Protein AF-A0A9Q3BYP8-F1 (afdb_monomer_lite)

Organism: NCBI:txid1389203

Secondary structure (DSSP, 8-state):
-----------PPPHHHHHHHHHHHHHHHHHHHHHHHHHHT-SS--HHHHHHHHHHHHHHHHHHHHH-TT-PPPHHHHHGGGHHHHHHHH-HHHHHHHTTSS---

Radius of gyration: 22.7 Å; chains: 1; bounding box: 80×38×46 Å

Structure (mmCIF, N/CA/C/O backbone):
data_AF-A0A9Q3BYP8-F1
#
_entry.id   AF-A0A9Q3BYP8-F1
#
loop_
_atom_site.group_PDB
_atom_site.id
_atom_site.type_symbol
_atom_site.label_atom_id
_atom_site.label_alt_id
_atom_site.label_comp_id
_atom_site.label_asym_id
_atom_site.label_entity_id
_atom_site.label_seq_id
_atom_site.pdbx_PDB_ins_code
_atom_site.Cartn_x
_atom_site.Cartn_y
_atom_site.Cartn_z
_atom_site.occupancy
_atom_site.B_iso_or_equiv
_atom_site.auth_seq_id
_atom_site.auth_comp_id
_atom_site.auth_asym_id
_atom_site.auth_atom_id
_atom_site.pdbx_PDB_model_num
ATOM 1 N N . MET A 1 1 ? -47.485 30.758 19.077 1.00 41.81 1 MET A N 1
ATOM 2 C CA . MET A 1 1 ? -46.817 29.520 19.543 1.00 41.81 1 MET A CA 1
ATOM 3 C C . MET A 1 1 ? -47.740 28.337 19.291 1.00 41.81 1 MET A C 1
ATOM 5 O O . MET A 1 1 ? -48.938 28.560 19.415 1.00 41.81 1 MET A O 1
ATOM 9 N N . PRO A 1 2 ? -47.245 27.105 19.087 1.00 54.25 2 PRO A N 1
ATOM 10 C CA . PRO A 1 2 ? -45.992 26.669 18.454 1.00 54.25 2 PRO A CA 1
ATOM 11 C C . PRO A 1 2 ? -46.278 25.716 17.260 1.00 54.25 2 PRO A C 1
ATOM 13 O O . PRO A 1 2 ? -47.356 25.135 17.188 1.00 54.25 2 PRO A O 1
ATOM 16 N N . ASN A 1 3 ? -45.334 25.521 16.329 1.00 38.41 3 ASN A N 1
ATOM 17 C CA . ASN A 1 3 ? -45.357 24.332 15.466 1.00 38.41 3 ASN A CA 1
ATOM 18 C C . ASN A 1 3 ? -44.137 23.472 15.778 1.00 38.41 3 ASN A C 1
ATOM 20 O O . ASN A 1 3 ? -43.020 23.966 15.933 1.00 38.41 3 ASN A O 1
ATOM 24 N N . SER A 1 4 ? -44.443 22.201 15.964 1.00 48.91 4 SER A N 1
ATOM 25 C CA . SER A 1 4 ? -43.685 21.198 16.678 1.00 48.91 4 SER A CA 1
ATOM 26 C C . SER A 1 4 ? -42.479 20.712 15.890 1.00 48.91 4 SER A C 1
ATOM 28 O O . SER A 1 4 ? -42.517 20.516 14.678 1.00 48.91 4 SER A O 1
ATOM 30 N N . SER A 1 5 ? -41.416 20.471 16.641 1.00 55.12 5 SER A N 1
ATOM 31 C CA . SER A 1 5 ? -40.182 19.808 16.260 1.00 55.12 5 SER A CA 1
ATOM 32 C C . SER A 1 5 ? -40.437 18.528 15.451 1.00 55.12 5 SER A C 1
ATOM 34 O O . SER A 1 5 ? -40.774 17.489 16.012 1.00 55.12 5 SER A O 1
ATOM 36 N N . GLN A 1 6 ? -40.207 18.567 14.139 1.00 50.28 6 GLN A N 1
ATOM 37 C CA . GLN A 1 6 ? -39.953 17.362 13.343 1.00 50.28 6 GLN A CA 1
ATOM 38 C C . GLN A 1 6 ? -38.500 16.942 13.598 1.00 50.28 6 GLN A C 1
ATOM 40 O O . GLN A 1 6 ? -37.599 17.188 12.800 1.00 50.28 6 GLN A O 1
ATOM 45 N N . GLN A 1 7 ? -38.246 16.360 14.770 1.00 50.50 7 GLN A N 1
ATOM 46 C CA . GLN A 1 7 ? -37.033 15.580 14.982 1.00 50.50 7 GLN A CA 1
ATOM 47 C C . GLN A 1 7 ? -37.224 14.262 14.230 1.00 50.50 7 GLN A C 1
ATOM 49 O O . GLN A 1 7 ? -37.945 13.381 14.693 1.00 50.50 7 GLN A O 1
ATOM 54 N N . HIS A 1 8 ? -36.607 14.137 13.053 1.00 48.06 8 HIS A N 1
ATOM 55 C CA . HIS A 1 8 ? -36.444 12.835 12.409 1.00 48.06 8 HIS A CA 1
ATOM 56 C C . HIS A 1 8 ? -35.747 11.891 13.406 1.00 48.06 8 HIS A C 1
ATOM 58 O O . HIS A 1 8 ? -34.651 12.220 13.872 1.00 48.06 8 HIS A O 1
ATOM 64 N N . PRO A 1 9 ? -36.345 10.743 13.772 1.00 53.31 9 PRO A N 1
ATOM 65 C CA . PRO A 1 9 ? -35.718 9.840 14.718 1.00 53.31 9 PRO A CA 1
ATOM 66 C C . PRO A 1 9 ? -34.480 9.223 14.067 1.00 53.31 9 PRO A C 1
ATOM 68 O O . PRO A 1 9 ? -34.575 8.514 13.066 1.00 53.31 9 PRO A O 1
ATOM 71 N N . TYR A 1 10 ? -33.310 9.499 14.641 1.00 53.22 10 TYR A N 1
ATOM 72 C CA . TYR A 1 10 ? -32.070 8.814 14.296 1.00 53.22 10 TYR A CA 1
ATOM 73 C C . TYR A 1 10 ? -32.231 7.324 14.628 1.00 53.22 10 TYR A C 1
ATOM 75 O O . TYR A 1 10 ? -32.173 6.919 15.792 1.00 53.22 10 TYR A O 1
ATOM 83 N N . GLN A 1 11 ? -32.481 6.504 13.609 1.00 61.44 11 GLN A N 1
ATOM 84 C CA . GLN A 1 11 ? -32.505 5.053 13.741 1.00 61.44 11 GLN A CA 1
ATOM 85 C C . GLN A 1 11 ? -31.061 4.566 13.833 1.00 61.44 11 GLN A C 1
ATOM 87 O O . GLN A 1 11 ? -30.285 4.695 12.887 1.00 61.44 11 GLN A O 1
ATOM 92 N N . LYS A 1 12 ? -30.677 4.036 15.000 1.00 56.38 12 LYS A N 1
ATOM 93 C CA . LYS A 1 12 ? -29.369 3.395 15.155 1.00 56.38 12 LYS A CA 1
ATOM 94 C C . LYS A 1 12 ? -29.302 2.204 14.189 1.00 56.38 12 LYS A C 1
ATOM 96 O O . LYS A 1 12 ? -30.230 1.393 14.212 1.00 56.38 12 LYS A O 1
ATOM 101 N N . PRO A 1 13 ? -28.238 2.079 13.377 1.00 61.41 13 PRO A N 1
ATOM 102 C CA . PRO A 1 13 ? -28.109 0.971 12.439 1.00 61.41 13 PRO A CA 1
ATOM 103 C C . PRO A 1 13 ? -28.185 -0.361 13.187 1.00 61.41 13 PRO A C 1
ATOM 105 O O . PRO A 1 13 ? -27.595 -0.519 14.263 1.00 61.41 13 PRO A O 1
ATOM 108 N N . ASN A 1 14 ? -28.943 -1.307 12.633 1.00 73.62 14 ASN A N 1
ATOM 109 C CA . ASN A 1 14 ? -29.118 -2.621 13.240 1.00 73.62 14 ASN A CA 1
ATOM 110 C C . ASN A 1 14 ? -27.780 -3.401 13.214 1.00 73.62 14 ASN A C 1
ATOM 112 O O . ASN A 1 14 ? -26.863 -3.110 12.439 1.00 73.62 14 ASN A O 1
ATOM 116 N N . GLN A 1 15 ? -27.607 -4.365 14.126 1.00 71.50 15 GLN A N 1
ATOM 117 C CA . GLN A 1 15 ? -26.333 -5.090 14.280 1.00 71.50 15 GLN A CA 1
ATOM 118 C C . GLN A 1 15 ? -25.910 -5.814 12.988 1.00 71.50 15 GLN A C 1
ATOM 120 O O . GLN A 1 15 ? -24.721 -5.885 12.677 1.00 71.50 15 GL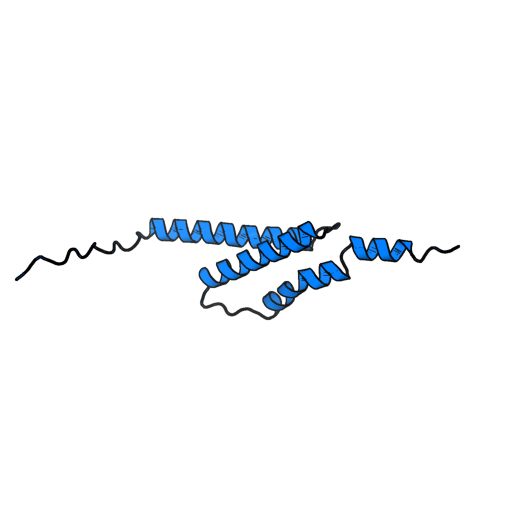N A O 1
ATOM 125 N N . THR A 1 16 ? -26.879 -6.285 12.203 1.00 74.25 16 THR A N 1
ATOM 126 C CA . THR A 1 16 ? -26.659 -6.968 10.926 1.00 74.25 16 THR A CA 1
ATOM 127 C C . THR A 1 16 ? -26.109 -6.027 9.849 1.00 74.25 16 THR A C 1
ATOM 129 O O . THR A 1 16 ? -25.128 -6.375 9.192 1.00 74.25 16 THR A O 1
ATOM 132 N N . GLU A 1 17 ? -26.652 -4.819 9.691 1.00 73.19 17 GLU A N 1
ATOM 133 C CA . GLU A 1 17 ? -26.140 -3.811 8.749 1.00 73.19 17 GLU A CA 1
ATOM 134 C C . GLU A 1 17 ? -24.731 -3.355 9.117 1.00 73.19 17 GLU A C 1
ATOM 136 O O . GLU A 1 17 ? -23.865 -3.284 8.244 1.00 73.19 17 GLU A O 1
ATOM 141 N N . ASN A 1 18 ? -24.469 -3.135 10.410 1.00 76.38 18 ASN A N 1
ATOM 142 C CA . ASN A 1 18 ? -23.125 -2.816 10.891 1.00 76.38 18 ASN A CA 1
ATOM 143 C C . ASN A 1 18 ? -22.131 -3.936 10.565 1.00 76.38 18 ASN A C 1
ATOM 145 O O . ASN A 1 18 ? -21.036 -3.660 10.079 1.00 76.38 18 ASN A O 1
ATOM 149 N N . SER A 1 19 ? -22.513 -5.201 10.777 1.00 78.50 19 SER A N 1
ATOM 150 C CA . SER A 1 19 ? -21.650 -6.342 10.450 1.00 78.50 19 SER A CA 1
ATOM 151 C C . SER A 1 19 ? -21.337 -6.416 8.953 1.00 78.50 19 SER A C 1
ATOM 153 O O . SER A 1 19 ? -20.177 -6.560 8.573 1.00 78.50 19 SER A O 1
ATOM 155 N N . ARG A 1 20 ? -22.340 -6.207 8.090 1.00 78.50 20 ARG A N 1
ATOM 156 C CA . ARG A 1 20 ? -22.177 -6.229 6.631 1.00 78.50 20 ARG A CA 1
ATOM 157 C C . ARG A 1 20 ? -21.306 -5.078 6.136 1.00 78.50 20 ARG A C 1
ATOM 159 O O . ARG A 1 20 ? -20.494 -5.272 5.231 1.00 78.50 20 ARG A O 1
ATOM 166 N N . PHE A 1 21 ? -21.458 -3.899 6.733 1.00 79.50 21 PHE A N 1
ATOM 167 C CA . PHE A 1 21 ? -20.603 -2.747 6.469 1.00 79.50 21 PHE A CA 1
ATOM 168 C C . PHE A 1 21 ? -19.142 -3.043 6.838 1.00 79.50 21 PHE A C 1
ATOM 170 O O . PHE A 1 21 ? -18.265 -2.889 5.990 1.00 79.50 21 PHE A O 1
ATOM 177 N N . ILE A 1 22 ? -18.889 -3.555 8.051 1.00 82.19 22 ILE A N 1
ATOM 178 C CA . ILE A 1 22 ? -17.544 -3.937 8.517 1.00 82.19 22 ILE A CA 1
ATOM 179 C C . ILE A 1 22 ? -16.922 -4.977 7.574 1.00 82.19 22 ILE A C 1
ATOM 181 O O . ILE A 1 22 ? -15.774 -4.817 7.165 1.00 82.19 22 ILE A O 1
ATOM 185 N N . SER A 1 23 ? -17.670 -6.015 7.182 1.00 86.25 23 SER A N 1
ATOM 186 C CA . SER A 1 23 ? -17.180 -7.050 6.262 1.00 86.25 23 SER A CA 1
ATOM 187 C C . SER A 1 23 ? -16.802 -6.489 4.890 1.00 86.25 23 SER A C 1
ATOM 189 O O . SER A 1 23 ? -15.781 -6.881 4.330 1.00 86.25 23 SER A O 1
ATOM 191 N N . ASN A 1 24 ? -17.595 -5.561 4.348 1.00 89.38 24 ASN A N 1
ATOM 192 C CA . ASN A 1 24 ? -17.309 -4.936 3.057 1.00 89.38 24 ASN A CA 1
ATOM 193 C C . ASN A 1 24 ? -16.053 -4.053 3.124 1.00 89.38 24 ASN A C 1
ATOM 195 O O . ASN A 1 24 ? -15.167 -4.151 2.276 1.00 89.38 24 ASN A O 1
ATOM 199 N N . GLU A 1 25 ? -15.932 -3.234 4.168 1.00 88.62 25 GLU A N 1
ATOM 200 C CA . GLU A 1 25 ? -14.755 -2.385 4.356 1.00 88.62 25 GLU A CA 1
ATOM 201 C C . GLU A 1 25 ? -13.485 -3.213 4.602 1.00 88.62 25 GLU A C 1
ATOM 203 O O . GLU A 1 25 ? -12.434 -2.895 4.045 1.00 88.62 25 GLU A O 1
ATOM 208 N N . LEU A 1 26 ? -13.583 -4.323 5.341 1.00 90.50 26 LEU A N 1
ATOM 209 C CA . LEU A 1 26 ? -12.474 -5.261 5.534 1.00 90.50 26 LEU A CA 1
ATOM 210 C C . LEU A 1 26 ? -12.055 -5.930 4.220 1.00 90.50 26 LEU A C 1
ATOM 212 O O . LEU A 1 26 ? -10.862 -6.062 3.944 1.00 90.50 26 LEU A O 1
ATOM 216 N N . PHE A 1 27 ? -13.021 -6.318 3.385 1.00 94.12 27 PHE A N 1
ATOM 217 C CA . PHE A 1 27 ? -12.742 -6.889 2.071 1.00 94.12 27 PHE A CA 1
ATOM 218 C C . PHE A 1 27 ? -12.005 -5.890 1.170 1.00 94.12 27 PHE A C 1
ATOM 220 O O . PHE A 1 27 ? -10.958 -6.222 0.618 1.00 94.12 27 PHE A O 1
ATOM 227 N N . LYS A 1 28 ? -12.490 -4.644 1.073 1.00 93.00 28 LYS A N 1
ATOM 228 C CA . LYS A 1 28 ? -11.829 -3.582 0.291 1.00 93.00 28 LYS A CA 1
ATOM 229 C C . LYS A 1 28 ? -10.425 -3.274 0.803 1.00 93.00 28 LYS A C 1
ATOM 231 O O . LYS A 1 28 ? -9.504 -3.111 0.006 1.00 93.00 28 LYS A O 1
ATOM 236 N N . ASN A 1 29 ? -10.260 -3.200 2.124 1.00 93.00 29 ASN A N 1
ATOM 237 C CA . ASN A 1 29 ? -8.961 -2.992 2.754 1.00 93.00 29 ASN A CA 1
ATOM 238 C C . ASN A 1 29 ? -7.977 -4.107 2.367 1.00 93.00 29 ASN A C 1
ATOM 240 O O . ASN A 1 29 ? -6.882 -3.822 1.883 1.00 93.00 29 ASN A O 1
ATOM 244 N N . THR A 1 30 ? -8.414 -5.361 2.497 1.00 92.00 30 THR A N 1
ATOM 245 C CA . THR A 1 30 ? -7.622 -6.547 2.145 1.00 92.00 30 THR A CA 1
ATOM 246 C C . THR A 1 30 ? -7.265 -6.562 0.660 1.00 92.00 30 THR A C 1
ATOM 248 O O . THR A 1 30 ? -6.115 -6.804 0.304 1.00 92.00 30 THR A O 1
ATOM 251 N N . PHE A 1 31 ? -8.224 -6.239 -0.212 1.00 95.94 31 PHE A N 1
ATOM 252 C CA . PHE A 1 31 ? -8.001 -6.131 -1.651 1.00 95.94 31 PHE A CA 1
ATOM 253 C C . PHE A 1 31 ? -6.907 -5.109 -1.978 1.00 95.94 31 PHE A C 1
ATOM 255 O O . PHE A 1 31 ? -5.963 -5.426 -2.693 1.00 95.94 31 PHE A O 1
ATOM 262 N N . HIS A 1 32 ? -6.990 -3.898 -1.422 1.00 94.62 32 HIS A N 1
ATOM 263 C CA . HIS A 1 32 ? -5.985 -2.863 -1.661 1.00 94.62 32 HIS A CA 1
ATOM 264 C C . HIS A 1 32 ? -4.594 -3.247 -1.149 1.00 94.62 32 HIS A C 1
ATOM 266 O O . HIS A 1 32 ? -3.608 -2.977 -1.833 1.00 94.62 32 HIS A O 1
ATOM 272 N N . LEU A 1 33 ? -4.512 -3.918 0.002 1.00 92.62 33 LEU A N 1
ATOM 273 C CA . LEU A 1 33 ? -3.248 -4.430 0.526 1.00 92.62 33 LEU A CA 1
ATOM 274 C C . LEU A 1 33 ? -2.622 -5.467 -0.415 1.00 92.62 33 LEU A C 1
ATOM 276 O O . LEU A 1 33 ? -1.458 -5.335 -0.787 1.00 92.62 33 LEU A O 1
ATOM 280 N N . ILE A 1 34 ? -3.395 -6.479 -0.819 1.00 92.00 34 ILE A N 1
ATOM 281 C CA . ILE A 1 34 ? -2.913 -7.551 -1.699 1.00 92.00 34 ILE A CA 1
ATOM 282 C C . ILE A 1 34 ? -2.493 -6.984 -3.056 1.00 92.00 34 ILE A C 1
ATOM 284 O O . ILE A 1 34 ? -1.425 -7.332 -3.549 1.00 92.00 34 ILE A O 1
ATOM 288 N N . SER A 1 35 ? -3.276 -6.073 -3.641 1.00 92.75 35 SER A N 1
ATOM 289 C CA . SER A 1 35 ? -2.926 -5.440 -4.918 1.00 92.75 35 SER A CA 1
ATOM 290 C C . SER A 1 35 ? -1.610 -4.667 -4.838 1.00 92.75 35 SER A C 1
ATOM 292 O O . SER A 1 35 ? -0.768 -4.818 -5.719 1.00 92.75 35 SER A O 1
ATOM 294 N N . ALA A 1 36 ? -1.390 -3.892 -3.770 1.00 89.06 36 ALA A N 1
ATOM 295 C CA . ALA A 1 36 ? -0.123 -3.191 -3.568 1.00 89.06 36 ALA A CA 1
ATOM 296 C C . ALA A 1 36 ? 1.054 -4.175 -3.420 1.00 89.06 36 ALA A C 1
ATOM 298 O O . ALA A 1 36 ? 2.087 -4.009 -4.062 1.00 89.06 36 ALA A O 1
ATOM 299 N N . ILE A 1 37 ? 0.894 -5.245 -2.637 1.00 88.75 37 ILE A N 1
ATOM 300 C CA . ILE A 1 37 ? 1.936 -6.271 -2.461 1.00 88.75 37 ILE A CA 1
ATOM 301 C C . ILE A 1 37 ? 2.243 -6.995 -3.779 1.00 88.75 37 ILE A C 1
ATOM 303 O O . ILE A 1 37 ? 3.407 -7.253 -4.076 1.00 88.75 37 ILE A O 1
ATOM 307 N N . ASN A 1 38 ? 1.229 -7.312 -4.583 1.00 90.25 38 ASN A N 1
ATOM 308 C CA . ASN A 1 38 ? 1.423 -7.963 -5.878 1.00 90.25 38 ASN A CA 1
ATOM 309 C C . ASN A 1 38 ? 2.214 -7.074 -6.839 1.00 90.25 38 ASN A C 1
ATOM 311 O O . ASN A 1 38 ? 3.132 -7.560 -7.497 1.00 90.25 38 ASN A O 1
ATOM 315 N N . ILE A 1 39 ? 1.908 -5.773 -6.879 1.00 87.25 39 ILE A N 1
ATOM 316 C CA . ILE A 1 39 ? 2.676 -4.820 -7.685 1.00 87.25 39 ILE A CA 1
ATOM 317 C C . ILE A 1 39 ? 4.117 -4.743 -7.176 1.00 87.25 39 ILE A C 1
ATOM 319 O O . ILE A 1 39 ? 5.037 -4.873 -7.970 1.00 87.25 39 ILE A O 1
ATOM 323 N N . ALA A 1 40 ? 4.335 -4.619 -5.864 1.00 81.31 40 ALA A N 1
ATOM 324 C CA . ALA A 1 40 ? 5.684 -4.542 -5.299 1.00 81.31 40 ALA A CA 1
ATOM 325 C C . ALA A 1 40 ? 6.541 -5.797 -5.559 1.00 81.31 40 ALA A C 1
ATOM 327 O O . ALA A 1 40 ? 7.760 -5.690 -5.641 1.00 81.31 40 ALA A O 1
ATOM 328 N N . ASN A 1 41 ? 5.917 -6.970 -5.704 1.00 83.69 41 ASN A N 1
ATOM 329 C CA . ASN A 1 41 ? 6.596 -8.228 -6.032 1.00 83.69 41 ASN A CA 1
ATOM 330 C C . ASN A 1 41 ? 6.652 -8.525 -7.542 1.00 83.69 41 ASN A C 1
ATOM 332 O O . ASN A 1 41 ? 7.080 -9.612 -7.940 1.00 83.69 41 ASN A O 1
ATOM 336 N N . SER A 1 42 ? 6.185 -7.611 -8.396 1.00 81.56 42 SER A N 1
ATOM 337 C CA . SE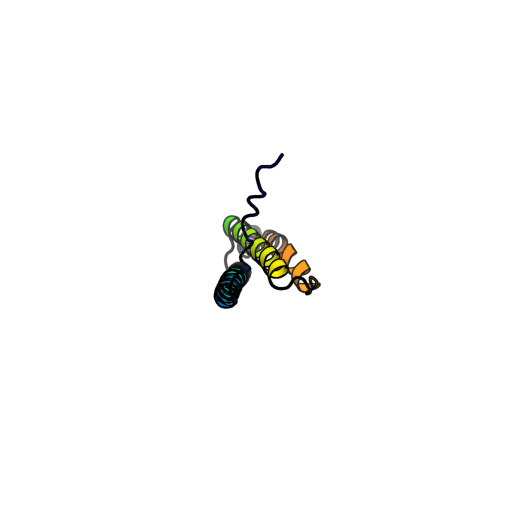R A 1 42 ? 6.180 -7.828 -9.841 1.00 8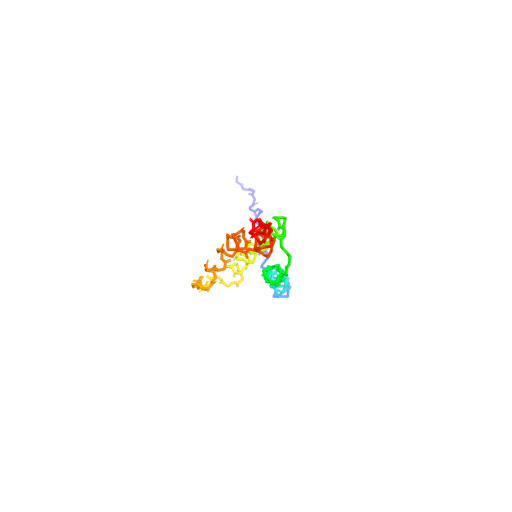1.56 42 SER A CA 1
ATOM 338 C C . SER A 1 42 ? 7.588 -7.698 -10.426 1.00 81.56 42 SER A C 1
ATOM 340 O O . SER A 1 42 ? 8.325 -6.758 -10.143 1.00 81.56 42 SER A O 1
ATOM 342 N N . TRP A 1 43 ? 7.955 -8.654 -11.283 1.00 73.06 43 TRP A N 1
ATOM 343 C CA . TRP A 1 43 ? 9.272 -8.733 -11.937 1.00 73.06 43 TRP A CA 1
ATOM 344 C C . TRP A 1 43 ? 9.512 -7.670 -13.010 1.00 73.06 43 TRP A C 1
ATOM 346 O O . TRP A 1 43 ? 10.641 -7.492 -13.453 1.00 73.06 43 TRP A O 1
ATOM 356 N N . LYS A 1 44 ? 8.458 -6.996 -13.465 1.00 75.44 44 LYS A N 1
ATOM 357 C CA . LYS A 1 44 ? 8.502 -5.835 -14.354 1.00 75.44 44 LYS A CA 1
ATOM 358 C C . LYS A 1 44 ? 7.486 -4.850 -13.805 1.00 75.44 44 LYS A C 1
ATOM 360 O O . LYS A 1 44 ? 6.367 -5.260 -13.519 1.00 75.44 44 LYS A O 1
ATOM 365 N N . ILE A 1 45 ? 7.904 -3.608 -13.600 1.00 80.31 45 ILE A N 1
ATOM 366 C CA . ILE A 1 45 ? 7.076 -2.557 -13.014 1.00 80.31 45 ILE A CA 1
ATOM 367 C C . ILE A 1 45 ? 7.234 -1.323 -13.885 1.00 80.31 45 ILE A C 1
ATOM 369 O O . ILE A 1 45 ? 8.330 -0.789 -14.009 1.00 80.31 45 ILE A O 1
ATOM 373 N N . SER A 1 46 ? 6.125 -0.891 -14.465 1.00 82.44 46 SER A N 1
ATOM 374 C CA . SER A 1 46 ? 5.990 0.350 -15.218 1.00 82.44 46 SER A CA 1
ATOM 375 C C . SER A 1 46 ? 5.635 1.522 -14.298 1.00 82.44 46 SER A C 1
ATOM 377 O O . SER A 1 46 ? 5.094 1.349 -13.203 1.00 82.44 46 SER A O 1
ATOM 379 N N . THR A 1 47 ? 5.831 2.757 -14.763 1.00 80.50 47 THR A N 1
ATOM 380 C CA . THR A 1 47 ? 5.421 3.969 -14.026 1.00 80.50 47 THR A CA 1
ATOM 381 C C . THR A 1 47 ? 3.920 3.989 -13.690 1.00 80.50 47 THR A C 1
ATOM 383 O O . THR A 1 47 ? 3.513 4.491 -12.637 1.00 80.50 47 THR A O 1
ATOM 386 N N . ALA A 1 48 ? 3.083 3.404 -14.554 1.00 84.31 48 ALA A N 1
ATOM 387 C CA . ALA A 1 48 ? 1.650 3.259 -14.303 1.00 84.31 48 ALA A CA 1
ATOM 388 C C . ALA A 1 48 ? 1.373 2.326 -13.110 1.00 84.31 48 ALA A C 1
ATOM 390 O O . ALA A 1 48 ? 0.514 2.623 -12.280 1.00 84.31 48 ALA A O 1
ATOM 391 N N . GLU A 1 49 ? 2.136 1.240 -12.976 1.00 83.38 49 GLU A N 1
ATOM 392 C CA . GLU A 1 49 ? 2.033 0.310 -11.849 1.00 83.38 49 GLU A CA 1
ATOM 393 C C . GLU A 1 49 ? 2.559 0.927 -10.551 1.00 83.38 49 GLU A C 1
ATOM 395 O O . GLU A 1 49 ? 1.940 0.745 -9.508 1.00 83.38 49 GLU A O 1
ATOM 400 N N . ILE A 1 50 ? 3.616 1.744 -10.598 1.00 82.44 50 ILE A N 1
ATOM 401 C CA . ILE A 1 50 ? 4.092 2.511 -9.428 1.00 82.44 50 ILE A CA 1
ATOM 402 C C . ILE A 1 50 ? 3.005 3.476 -8.926 1.00 82.44 50 ILE A C 1
ATOM 404 O O . ILE A 1 50 ? 2.755 3.599 -7.720 1.00 82.44 50 ILE A O 1
ATOM 408 N N . THR A 1 51 ? 2.307 4.135 -9.853 1.00 86.94 51 THR A N 1
ATOM 409 C CA . THR A 1 51 ? 1.171 5.009 -9.527 1.00 86.94 51 THR A CA 1
ATOM 410 C C . THR A 1 51 ? 0.024 4.201 -8.912 1.00 86.94 51 THR A C 1
ATOM 412 O O . THR A 1 51 ? -0.499 4.561 -7.856 1.00 86.94 51 THR A O 1
ATOM 415 N N . ALA A 1 52 ? -0.313 3.053 -9.510 1.00 88.56 52 ALA A N 1
ATOM 416 C CA . ALA A 1 52 ? -1.349 2.155 -9.004 1.00 88.56 52 ALA A CA 1
ATOM 417 C C . ALA A 1 52 ? -1.009 1.578 -7.618 1.00 88.56 52 ALA A C 1
ATOM 419 O O . ALA A 1 52 ? -1.891 1.466 -6.764 1.00 88.56 52 ALA A O 1
ATOM 420 N N . PHE A 1 53 ? 0.264 1.262 -7.361 1.00 88.75 53 PHE A N 1
ATOM 421 C CA . PHE A 1 53 ? 0.751 0.862 -6.044 1.00 88.75 53 PHE A CA 1
ATOM 422 C C . PHE A 1 53 ? 0.469 1.959 -5.020 1.00 88.75 53 PHE A C 1
ATOM 424 O O . PHE A 1 53 ? -0.131 1.685 -3.982 1.00 88.75 53 PHE A O 1
ATOM 431 N N . SER A 1 54 ? 0.850 3.200 -5.329 1.00 87.69 54 SER A N 1
ATOM 432 C CA . SER A 1 54 ? 0.693 4.343 -4.423 1.00 87.69 54 SER A CA 1
ATOM 433 C C . SER A 1 54 ? -0.780 4.583 -4.080 1.00 87.69 54 SER A C 1
ATOM 435 O O . SER A 1 54 ? -1.139 4.775 -2.914 1.00 87.69 54 SER A O 1
ATOM 437 N N . ASP A 1 55 ? -1.658 4.473 -5.077 1.00 92.06 55 ASP A N 1
ATOM 438 C CA . ASP A 1 55 ? -3.105 4.583 -4.906 1.00 92.06 55 ASP A CA 1
ATOM 439 C C . ASP A 1 55 ? -3.688 3.465 -4.035 1.00 92.06 55 ASP A C 1
ATOM 441 O O . ASP A 1 55 ? -4.500 3.723 -3.137 1.00 92.06 55 ASP A O 1
ATOM 445 N N . HIS A 1 56 ? -3.299 2.214 -4.289 1.00 92.00 56 HIS A N 1
ATOM 446 C CA . HIS A 1 56 ? -3.739 1.071 -3.493 1.00 92.00 56 HIS A CA 1
ATOM 447 C C . HIS A 1 56 ? -3.233 1.160 -2.054 1.00 92.00 56 HIS A C 1
ATOM 449 O O . HIS A 1 56 ? -4.019 0.992 -1.120 1.00 92.00 56 HIS A O 1
ATOM 455 N N . TRP A 1 57 ? -1.965 1.518 -1.866 1.00 89.38 57 TRP A N 1
ATOM 456 C CA . TRP A 1 57 ? -1.355 1.683 -0.555 1.00 89.38 57 TRP A CA 1
ATOM 457 C C . TRP A 1 57 ? -2.054 2.775 0.263 1.00 89.38 57 TRP A C 1
ATOM 459 O O . TRP A 1 57 ? -2.471 2.538 1.400 1.00 89.38 57 TRP A O 1
ATOM 469 N N . ARG A 1 58 ? -2.314 3.940 -0.344 1.00 89.94 58 ARG A N 1
ATOM 470 C CA . ARG A 1 58 ? -3.057 5.036 0.296 1.00 89.94 58 ARG A CA 1
ATOM 471 C C . ARG A 1 58 ? -4.470 4.614 0.707 1.00 89.94 58 ARG A C 1
ATOM 473 O O . ARG A 1 58 ? -4.904 4.896 1.827 1.00 89.94 58 ARG A O 1
ATOM 480 N N . LYS A 1 59 ? -5.209 3.932 -0.176 1.00 91.44 59 LYS A N 1
ATOM 481 C CA . LYS A 1 59 ? -6.576 3.453 0.114 1.00 91.44 59 LYS A CA 1
ATOM 482 C C . LYS A 1 59 ? -6.587 2.399 1.224 1.00 91.44 59 LYS A C 1
ATOM 484 O O . LYS A 1 59 ? -7.479 2.427 2.080 1.00 91.44 59 LYS A O 1
ATOM 489 N N . PHE A 1 60 ? -5.592 1.513 1.253 1.00 91.62 60 PHE A N 1
ATOM 490 C CA . PHE A 1 60 ? -5.378 0.578 2.355 1.00 91.62 60 PHE A CA 1
ATOM 491 C C . PHE A 1 60 ? -5.162 1.326 3.676 1.00 91.62 60 PHE A C 1
ATOM 493 O O . PHE A 1 60 ? -5.894 1.076 4.627 1.00 91.62 60 PHE A O 1
ATOM 500 N N . GLN A 1 61 ? -4.249 2.297 3.740 1.00 88.56 61 GLN A N 1
ATOM 501 C CA . GLN A 1 61 ? -3.966 3.019 4.985 1.00 88.56 61 GLN A CA 1
ATOM 502 C C . GLN A 1 61 ? -5.183 3.772 5.540 1.00 88.56 61 GLN A C 1
ATOM 504 O O . GLN A 1 61 ? -5.493 3.655 6.728 1.00 88.56 61 GLN A O 1
ATOM 509 N N . ILE A 1 62 ? -5.918 4.484 4.678 1.00 89.12 62 ILE A N 1
ATOM 510 C CA . ILE A 1 62 ? -7.124 5.226 5.079 1.00 89.12 62 ILE A CA 1
ATOM 511 C C . ILE A 1 62 ? -8.195 4.272 5.623 1.00 89.12 62 ILE A C 1
ATOM 513 O O . ILE A 1 62 ? -8.802 4.543 6.660 1.00 89.12 62 ILE A O 1
ATOM 517 N N . SER A 1 63 ? -8.448 3.155 4.934 1.00 87.75 63 SER A N 1
ATOM 518 C CA . SER A 1 63 ? -9.440 2.168 5.386 1.00 87.75 63 SER A CA 1
ATOM 519 C C . SER A 1 63 ? -8.984 1.431 6.649 1.00 87.75 63 SER A C 1
ATOM 521 O O . SER A 1 63 ? -9.792 1.212 7.547 1.00 87.75 63 SER A O 1
ATOM 523 N N . ASN A 1 64 ? -7.689 1.144 6.782 1.00 87.69 64 ASN A N 1
ATOM 524 C CA . ASN A 1 64 ? -7.112 0.490 7.953 1.00 87.69 64 ASN A CA 1
ATOM 525 C C . ASN A 1 64 ? -7.261 1.356 9.214 1.00 87.69 64 ASN A C 1
ATOM 527 O O . ASN A 1 64 ? -7.634 0.850 10.269 1.00 87.69 64 ASN A O 1
ATOM 531 N N . GLN A 1 65 ? -7.053 2.673 9.103 1.00 86.38 65 GLN A N 1
ATOM 532 C CA . GLN A 1 65 ? -7.261 3.602 10.218 1.00 86.38 65 GLN A CA 1
ATOM 533 C C . GLN A 1 65 ? -8.741 3.706 10.623 1.00 86.38 65 GLN A C 1
ATOM 535 O O . GLN A 1 65 ? -9.046 3.842 11.806 1.00 86.38 65 GLN A O 1
ATOM 540 N N . LYS A 1 66 ? -9.669 3.612 9.661 1.00 84.25 66 LYS A N 1
ATOM 541 C CA . LYS A 1 66 ? -11.117 3.602 9.937 1.00 84.25 66 LYS A CA 1
ATOM 542 C C . LYS A 1 66 ? -11.572 2.308 10.615 1.00 84.25 66 LYS A C 1
ATOM 544 O O . LYS A 1 66 ? -12.382 2.367 11.535 1.00 84.25 66 LYS A O 1
ATOM 549 N N . LEU A 1 67 ? -11.057 1.161 10.169 1.00 84.69 67 LEU A N 1
ATOM 550 C CA . LEU A 1 67 ? -11.379 -0.159 10.723 1.00 84.69 67 LEU A CA 1
ATOM 551 C C . LEU A 1 67 ? -10.744 -0.375 12.104 1.00 84.69 67 LEU A C 1
ATOM 553 O O . LEU A 1 67 ? -11.375 -0.939 12.996 1.00 84.69 67 LEU A O 1
ATOM 557 N N . PHE A 1 68 ? -9.516 0.112 12.298 1.00 85.12 68 PHE A N 1
ATOM 558 C CA . PHE A 1 68 ? -8.724 -0.105 13.509 1.00 85.12 68 PHE A CA 1
ATOM 559 C C . PHE A 1 68 ? -8.191 1.218 14.087 1.00 85.12 68 PHE A C 1
ATOM 561 O O . PHE A 1 68 ? -6.979 1.411 14.192 1.00 85.12 68 PHE A O 1
ATOM 568 N N . PRO A 1 69 ? -9.063 2.133 14.545 1.00 82.56 69 PRO A N 1
ATOM 569 C CA . PRO A 1 69 ? -8.667 3.483 14.968 1.00 82.56 69 PRO A CA 1
ATOM 570 C C . PRO A 1 69 ? -7.751 3.511 16.198 1.00 82.56 69 PRO A C 1
ATOM 572 O O . PRO A 1 69 ? -7.043 4.485 16.435 1.00 82.56 69 PRO A O 1
ATOM 575 N N . LYS A 1 70 ? -7.749 2.438 16.996 1.00 82.06 70 LYS A N 1
ATOM 576 C CA . LYS A 1 70 ? -6.871 2.291 18.168 1.00 82.06 70 LYS A CA 1
ATOM 577 C C . LYS A 1 70 ? -5.468 1.799 17.803 1.00 82.06 70 LYS A C 1
ATOM 579 O O . LYS A 1 70 ? -4.575 1.827 18.648 1.00 82.06 70 LYS A O 1
ATOM 584 N N . GLN A 1 71 ? -5.271 1.319 16.577 1.00 76.12 71 GLN A N 1
ATOM 585 C CA . GLN A 1 71 ? -4.002 0.766 16.139 1.00 76.12 71 GLN A CA 1
ATOM 586 C C . GLN A 1 71 ? -3.119 1.884 15.585 1.00 76.12 71 GLN A C 1
ATOM 588 O O . GLN A 1 71 ? -3.434 2.513 14.578 1.00 76.12 71 GLN A O 1
ATOM 593 N N . LYS A 1 72 ? -1.990 2.139 16.251 1.00 72.94 72 LYS A N 1
ATOM 594 C CA . LYS A 1 72 ? -1.002 3.111 15.771 1.00 72.94 72 LYS A CA 1
ATOM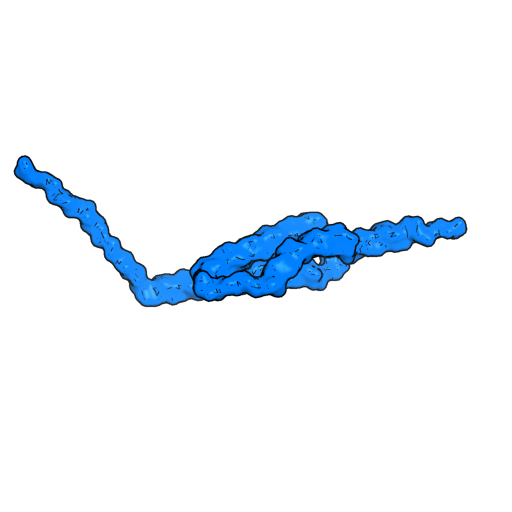 595 C C . LYS A 1 72 ? -0.274 2.564 14.543 1.00 72.94 72 LYS A C 1
ATOM 597 O O . LYS A 1 72 ? -0.021 1.358 14.454 1.00 72.94 72 LYS A O 1
ATOM 602 N N . SER A 1 73 ? 0.088 3.456 13.620 1.00 65.75 73 SER A N 1
ATOM 603 C CA . SER A 1 73 ? 0.974 3.099 12.512 1.00 65.75 73 SER A CA 1
ATOM 604 C C . SER A 1 73 ? 2.302 2.592 13.078 1.00 65.75 73 SER A C 1
ATOM 606 O O . SER A 1 73 ? 2.884 3.219 13.965 1.00 65.75 73 SER A O 1
ATOM 608 N N . LYS A 1 74 ? 2.738 1.413 12.629 1.00 70.88 74 LYS A N 1
ATOM 609 C CA . LYS A 1 74 ? 4.010 0.810 13.038 1.00 70.88 74 LYS A CA 1
ATOM 610 C C . LYS A 1 74 ? 5.105 1.254 12.062 1.00 70.88 74 LYS A C 1
ATOM 612 O O . LYS A 1 74 ? 4.779 1.508 10.903 1.00 70.88 74 LYS A O 1
ATOM 617 N N . PRO A 1 75 ? 6.387 1.262 12.468 1.00 62.22 75 PRO A N 1
ATOM 618 C CA . PRO A 1 75 ? 7.500 1.640 11.592 1.00 62.22 75 PRO A CA 1
ATOM 619 C C . PRO A 1 75 ? 7.490 0.930 10.230 1.00 62.22 75 PRO A C 1
ATOM 621 O O . PRO A 1 75 ? 7.743 1.554 9.209 1.00 62.22 75 PRO A O 1
ATOM 624 N N . ASN A 1 76 ? 7.085 -0.342 10.186 1.00 63.94 76 ASN A N 1
ATOM 625 C CA . ASN A 1 76 ? 6.996 -1.107 8.937 1.00 63.94 76 ASN A CA 1
ATOM 626 C C . ASN A 1 76 ? 5.932 -0.566 7.958 1.00 63.94 76 ASN A C 1
ATOM 628 O O . ASN A 1 76 ? 6.110 -0.671 6.746 1.00 63.94 76 ASN A O 1
ATOM 632 N N . HIS A 1 77 ? 4.838 0.026 8.456 1.00 60.31 77 HIS A N 1
ATOM 633 C CA . HIS A 1 77 ? 3.832 0.668 7.599 1.00 60.31 77 HIS A CA 1
ATOM 634 C C . HIS A 1 77 ? 4.368 1.960 6.980 1.00 60.31 77 HIS A C 1
ATOM 636 O O . HIS A 1 77 ? 4.089 2.218 5.817 1.00 60.31 77 HIS A O 1
ATOM 642 N N . HIS A 1 78 ? 5.165 2.716 7.741 1.00 68.50 78 HIS A N 1
ATOM 643 C CA . HIS A 1 78 ? 5.849 3.914 7.257 1.00 68.50 78 HIS A CA 1
ATOM 644 C C . HIS A 1 78 ? 6.958 3.558 6.258 1.00 68.50 78 HIS A C 1
ATOM 646 O O . HIS A 1 78 ? 7.093 4.197 5.228 1.00 68.50 78 HIS A O 1
ATOM 652 N N . TYR A 1 79 ? 7.727 2.494 6.506 1.00 63.19 79 TYR A N 1
ATOM 653 C CA . TYR A 1 79 ? 8.758 2.039 5.568 1.00 63.19 79 TYR A CA 1
ATOM 654 C C . TYR A 1 79 ? 8.172 1.676 4.197 1.00 63.19 79 TYR A C 1
ATOM 656 O O . TYR A 1 79 ? 8.720 2.037 3.163 1.00 63.19 79 TYR A O 1
ATOM 664 N N . SER A 1 80 ? 7.005 1.033 4.191 1.00 66.19 80 SER A N 1
ATOM 665 C CA . SER A 1 80 ? 6.313 0.645 2.959 1.00 66.19 80 SER A CA 1
ATOM 666 C C . SER A 1 80 ? 5.789 1.842 2.146 1.00 66.19 80 SER A C 1
ATOM 668 O O . SER A 1 80 ? 5.519 1.685 0.958 1.00 66.19 80 SER A O 1
ATOM 670 N N . GLU A 1 81 ? 5.674 3.038 2.739 1.00 70.94 81 GLU A N 1
ATOM 671 C CA . GLU A 1 81 ? 5.358 4.276 2.003 1.00 70.94 81 GLU A CA 1
ATOM 672 C C . GLU A 1 81 ? 6.509 4.726 1.094 1.00 70.94 81 GLU A C 1
ATOM 674 O O . GLU A 1 81 ? 6.253 5.422 0.118 1.00 70.94 81 GLU A O 1
ATOM 679 N N . HIS A 1 82 ? 7.744 4.283 1.358 1.00 75.81 82 HIS A N 1
ATOM 680 C CA . HIS A 1 82 ? 8.910 4.546 0.507 1.00 75.81 82 HIS A CA 1
ATOM 681 C C . HIS A 1 82 ? 9.085 3.520 -0.617 1.00 75.81 82 HIS A C 1
ATOM 683 O O . HIS A 1 82 ? 9.919 3.708 -1.502 1.00 75.81 82 HIS A O 1
ATOM 689 N N . ASN A 1 83 ? 8.289 2.447 -0.639 1.00 71.00 83 ASN A N 1
ATOM 690 C CA . ASN A 1 83 ? 8.345 1.457 -1.714 1.00 71.00 83 ASN A CA 1
ATOM 691 C C . ASN A 1 83 ? 8.187 2.059 -3.126 1.00 71.00 83 ASN A C 1
ATOM 693 O O . ASN A 1 83 ? 8.908 1.603 -4.004 1.00 71.00 83 ASN A O 1
ATOM 697 N N . PRO A 1 84 ? 7.341 3.075 -3.398 1.00 69.88 84 PRO A N 1
ATOM 698 C CA . PRO A 1 84 ? 7.275 3.693 -4.722 1.00 69.88 84 PRO A CA 1
ATOM 699 C C . PRO A 1 84 ? 8.597 4.342 -5.144 1.00 69.88 84 PRO A C 1
ATOM 701 O O . PRO A 1 84 ? 8.989 4.214 -6.300 1.00 69.88 84 PRO A O 1
ATOM 704 N N . GLU A 1 85 ? 9.300 5.010 -4.224 1.00 71.19 85 GLU A N 1
ATOM 705 C CA . GLU A 1 85 ? 10.612 5.620 -4.486 1.00 71.19 85 GLU A CA 1
ATOM 706 C C . GLU A 1 85 ? 11.672 4.541 -4.725 1.00 71.19 85 GLU A C 1
ATOM 708 O O . GLU A 1 85 ? 12.447 4.627 -5.674 1.00 71.19 85 GLU A O 1
ATOM 713 N N . LEU A 1 86 ? 11.663 3.474 -3.921 1.00 68.50 86 LEU A N 1
ATOM 714 C CA . LEU A 1 86 ? 12.577 2.342 -4.084 1.00 68.50 86 LEU A CA 1
ATOM 715 C C . LEU A 1 86 ? 12.340 1.598 -5.404 1.00 68.50 86 LEU A C 1
ATOM 717 O O . LEU A 1 86 ? 13.297 1.293 -6.110 1.00 68.50 86 LEU A O 1
ATOM 721 N N . LEU A 1 87 ? 11.080 1.358 -5.772 1.00 65.69 87 LEU A N 1
ATOM 722 C CA . LEU A 1 87 ? 10.697 0.777 -7.060 1.00 65.69 87 LEU A CA 1
ATOM 723 C C . LEU A 1 87 ? 11.018 1.717 -8.226 1.00 65.69 87 LEU A C 1
ATOM 725 O O . LEU A 1 87 ? 11.347 1.247 -9.309 1.00 65.69 87 LEU A O 1
ATOM 729 N N . SER A 1 88 ? 10.955 3.031 -8.013 1.00 62.56 88 SER A N 1
ATOM 730 C CA . SER A 1 88 ? 11.327 4.006 -9.037 1.00 62.56 88 SER A CA 1
ATOM 731 C C . SER A 1 88 ? 12.827 4.056 -9.261 1.00 62.56 88 SER A C 1
ATOM 733 O O . SER A 1 88 ? 13.205 4.240 -10.398 1.00 62.56 88 SER A O 1
ATOM 735 N N . CYS A 1 89 ? 13.670 3.895 -8.239 1.00 64.19 89 CYS A N 1
ATOM 736 C CA . CYS A 1 89 ? 15.131 3.963 -8.387 1.00 64.19 89 CYS A CA 1
ATOM 737 C C . CYS A 1 89 ? 15.791 2.609 -8.699 1.00 64.19 89 CYS A C 1
ATOM 739 O O . CYS A 1 89 ? 16.871 2.566 -9.279 1.00 64.19 89 CYS A O 1
ATOM 741 N N . TRP A 1 90 ? 15.177 1.502 -8.273 1.00 63.88 90 TRP A N 1
ATOM 742 C CA . TRP A 1 90 ? 15.770 0.155 -8.320 1.00 63.88 90 TRP A CA 1
ATOM 743 C C . TRP A 1 90 ? 14.820 -0.891 -8.898 1.00 63.88 90 TRP A C 1
ATOM 745 O O . TRP A 1 90 ? 15.063 -2.094 -8.789 1.00 63.88 90 TRP A O 1
ATOM 755 N N . GLY A 1 91 ? 13.714 -0.442 -9.492 1.00 61.03 91 GLY A N 1
ATOM 756 C CA . GLY A 1 91 ? 12.781 -1.319 -10.170 1.00 61.03 91 GLY A CA 1
ATOM 757 C C . GLY A 1 91 ? 13.468 -2.093 -11.298 1.00 61.03 91 GLY A C 1
ATOM 758 O O . GLY A 1 91 ? 14.450 -1.626 -11.884 1.00 61.03 91 GLY A O 1
ATOM 759 N N . PRO A 1 92 ? 12.942 -3.274 -11.641 1.00 54.94 92 PRO A N 1
ATOM 760 C CA . PRO A 1 92 ? 13.562 -4.170 -12.614 1.00 54.94 92 PRO A CA 1
ATOM 761 C C . PRO A 1 92 ? 13.758 -3.545 -14.006 1.00 54.94 92 PRO A C 1
ATOM 763 O O . PRO A 1 92 ? 14.673 -3.942 -14.723 1.00 54.94 92 PRO A O 1
ATOM 766 N N . GLU A 1 93 ? 12.954 -2.545 -14.388 1.00 51.06 93 GLU A N 1
ATOM 767 C CA . GLU A 1 93 ? 13.132 -1.819 -15.653 1.00 51.06 93 GLU A CA 1
ATOM 768 C C . GLU A 1 93 ? 14.394 -0.937 -15.637 1.00 51.06 93 GLU A C 1
ATOM 770 O O . GLU A 1 93 ? 15.222 -1.067 -16.539 1.00 51.06 93 GLU A O 1
ATOM 775 N N . GLN A 1 94 ? 14.609 -0.134 -14.585 1.00 49.28 94 GLN A N 1
ATOM 776 C CA . GLN A 1 94 ? 15.787 0.742 -14.472 1.00 49.28 94 GLN A CA 1
ATOM 777 C C . GLN A 1 94 ? 17.090 -0.029 -14.253 1.00 49.28 94 GLN A C 1
ATOM 779 O O . GLN A 1 94 ? 18.130 0.334 -14.804 1.00 49.28 94 GLN A O 1
ATOM 784 N N . ALA A 1 95 ? 17.036 -1.132 -13.502 1.00 48.16 95 ALA A N 1
ATOM 785 C CA . ALA A 1 95 ? 18.185 -2.020 -13.352 1.00 48.16 95 ALA A CA 1
ATOM 786 C C . ALA A 1 95 ? 18.589 -2.666 -14.693 1.00 48.16 95 ALA A C 1
ATOM 788 O O . ALA A 1 95 ? 19.776 -2.865 -14.943 1.00 48.16 95 ALA A O 1
ATOM 789 N N . SER A 1 96 ? 17.623 -2.955 -15.577 1.00 47.47 96 SER A N 1
ATOM 790 C CA . SER A 1 96 ? 17.911 -3.515 -16.905 1.00 47.47 96 SER A CA 1
ATOM 791 C C . SER A 1 96 ? 18.351 -2.466 -17.934 1.00 47.47 96 SER A C 1
ATOM 793 O O . SER A 1 96 ? 19.188 -2.775 -18.777 1.00 47.47 96 SER A O 1
ATOM 795 N N . SER A 1 97 ? 17.859 -1.222 -17.855 1.00 44.97 97 SER A N 1
ATOM 796 C CA . SER A 1 97 ? 18.287 -0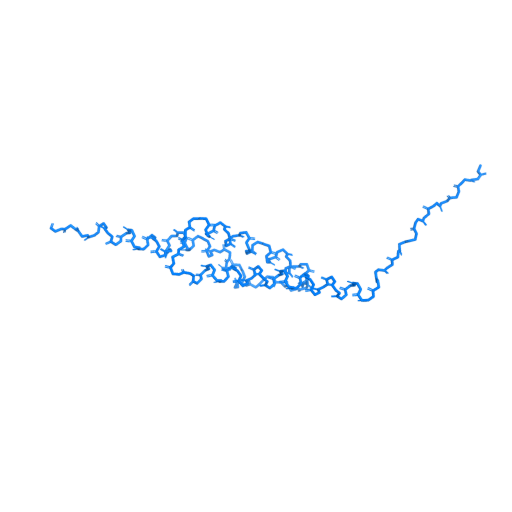.145 -18.759 1.00 44.97 97 SER A CA 1
ATOM 797 C C . SER A 1 97 ? 19.686 0.368 -18.423 1.00 44.97 97 SER A C 1
ATOM 799 O O . SER A 1 97 ? 20.444 0.691 -19.328 1.00 44.97 97 SER A O 1
ATOM 801 N N . ALA A 1 98 ? 20.065 0.382 -17.140 1.00 48.06 98 ALA A N 1
ATOM 802 C CA . ALA A 1 98 ? 21.433 0.693 -16.730 1.00 48.06 98 ALA A CA 1
ATOM 803 C C . ALA A 1 98 ? 22.433 -0.404 -17.137 1.00 48.06 98 ALA A C 1
ATOM 805 O O . ALA A 1 98 ? 23.605 -0.110 -17.334 1.00 48.06 98 ALA A O 1
ATOM 806 N N . ALA A 1 99 ? 21.992 -1.659 -17.290 1.00 47.28 99 ALA A N 1
ATOM 807 C CA . ALA A 1 99 ? 22.850 -2.767 -17.715 1.00 47.28 99 ALA A CA 1
ATOM 808 C C . ALA A 1 99 ? 23.163 -2.768 -19.225 1.00 47.28 99 ALA A C 1
ATOM 810 O O . ALA A 1 99 ? 24.100 -3.444 -19.637 1.00 47.28 99 ALA A O 1
ATOM 811 N N . LEU A 1 100 ? 22.417 -2.014 -20.042 1.00 48.12 100 LEU A N 1
ATOM 812 C CA . LEU A 1 100 ? 22.657 -1.895 -21.487 1.00 48.12 100 LEU A CA 1
ATOM 813 C C . LEU A 1 100 ? 23.648 -0.778 -21.860 1.00 48.12 100 LEU A C 1
ATOM 815 O O . LEU A 1 100 ? 24.083 -0.734 -23.005 1.00 48.12 100 LEU A O 1
ATOM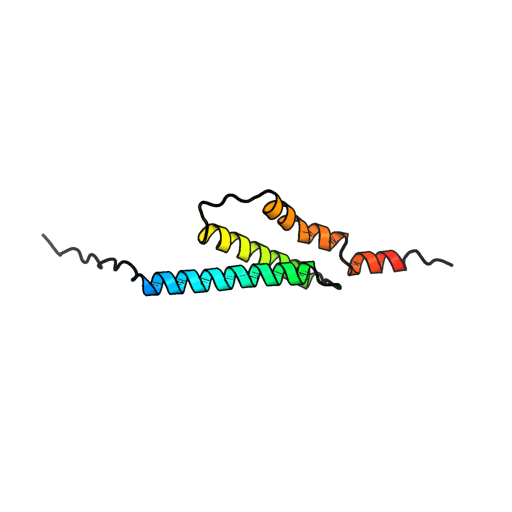 819 N N . ASP A 1 101 ? 24.036 0.082 -20.911 1.00 46.09 101 ASP A N 1
ATOM 820 C CA . ASP A 1 101 ? 24.989 1.187 -21.134 1.00 46.09 101 ASP A CA 1
ATOM 821 C C . ASP A 1 101 ? 26.447 0.828 -20.766 1.00 46.09 101 ASP A C 1
ATOM 823 O O . ASP A 1 101 ? 27.360 1.620 -20.998 1.00 46.09 101 ASP A O 1
ATOM 827 N N . TRP A 1 102 ? 26.694 -0.365 -20.204 1.00 45.44 102 TRP A N 1
ATOM 828 C CA . TRP A 1 102 ? 28.041 -0.838 -19.827 1.00 45.44 102 TRP A CA 1
ATOM 829 C C . TRP A 1 102 ? 28.680 -1.805 -20.834 1.00 45.44 102 TRP A C 1
ATOM 831 O O . TRP A 1 102 ? 29.781 -2.289 -20.579 1.00 45.44 102 TRP A O 1
ATOM 841 N N . ASP A 1 103 ? 28.035 -2.066 -21.972 1.00 48.03 103 ASP A N 1
ATOM 842 C CA . ASP A 1 103 ? 28.578 -2.921 -23.035 1.00 48.03 103 ASP A CA 1
ATOM 843 C C . ASP A 1 103 ? 29.120 -2.056 -24.188 1.00 48.03 103 ASP A C 1
ATOM 845 O O . ASP A 1 103 ? 28.543 -1.967 -25.272 1.00 48.03 103 ASP A O 1
ATOM 849 N N . PHE A 1 104 ? 30.232 -1.358 -23.930 1.00 42.28 104 PHE A N 1
ATOM 850 C CA . PHE A 1 104 ? 31.085 -0.809 -24.986 1.00 42.28 104 PHE A CA 1
ATOM 851 C C . PHE A 1 104 ? 32.257 -1.769 -25.199 1.00 42.28 104 PHE A C 1
ATOM 853 O O . PHE A 1 104 ? 33.087 -1.952 -24.306 1.00 42.28 104 PHE A O 1
ATOM 860 N N . GLY A 1 105 ? 32.264 -2.397 -26.378 1.00 45.94 105 GLY A N 1
ATOM 861 C CA . GLY A 1 105 ? 33.380 -3.194 -26.891 1.00 45.94 105 GLY A CA 1
ATOM 862 C C . GLY A 1 105 ? 34.627 -2.389 -27.233 1.00 45.94 105 GLY A C 1
ATOM 863 O O . GLY A 1 105 ? 34.603 -1.140 -27.142 1.00 45.94 105 GLY A O 1
#

pLDDT: mean 72.74, std 16.3, range [38.41, 95.94]

Sequence (105 aa):
MPNSSQQHPYQKPNQTENSRFISNELFKNTFHLISAINIANSWKISTAEITAFSDHWRKFQISNQKLFPKQKSKPNHHYSEHNPELLSCWGPEQASSAALDWDFG

Foldseek 3Di:
DDDDDPPPDDDDDDPVVVVVVLVVLVVLLVVLVVLLVCLLPDLAHDPVSLVSNLVSLVSNVVSVCVNCVVDDDDVVSVVSNCSSVCCVCPNNVNVVVVVVVPPDD